Protein AF-A0AB94IAF3-F1 (afdb_monomer)

Radius of gyration: 22.54 Å; Cα contacts (8 Å, |Δi|>4): 42; chains: 1; bounding box: 54×29×56 Å

Mean predicted aligned error: 14.37 Å

Secondary structure (DSSP, 8-state):
--SEEEEEETTEEEEEETTEEEEE-SSPPP---S---PPPP--------TT--SHHHHHHHHHHT-TT-----

Organism: NCBI:txid1387197

Sequence (73 aa):
ASKQLTLICGGSYIKISEEGIELGTAGNIYFKSNIMQKMGAASIENNTDNNLKSDVDIALTRLINSEYINFSG

pLDDT: mean 80.99, std 13.86, range [50.66, 97.44]

Solvent-accessible surface area (backbone atoms only — not comparable to full-atom values): 5170 Å² total; per-residue (Å²): 126,97,68,61,48,76,51,76,56,97,84,26,38,42,38,41,41,92,94,44,80,48,78,46,58,95,70,85,88,85,82,93,68,97,73,82,92,73,82,72,80,86,74,80,79,75,83,68,58,93,82,57,91,44,74,64,56,53,52,49,52,52,53,68,72,30,93,88,53,82,85,84,122

Foldseek 3Di:
DPAKDWDDDPRWIWIAGPVGIDTDDPDDDDDDDPDDDDDDPPDPPPPPVPPPPDPVVSVVVCVVPDPVDDPPD

Structure (mmCIF, N/CA/C/O backbone):
data_AF-A0AB94IAF3-F1
#
_entry.id   AF-A0AB94IAF3-F1
#
loop_
_atom_site.group_PDB
_atom_site.id
_atom_site.type_symbol
_atom_site.label_atom_id
_atom_site.label_alt_id
_atom_site.label_comp_id
_atom_site.label_asym_id
_atom_sit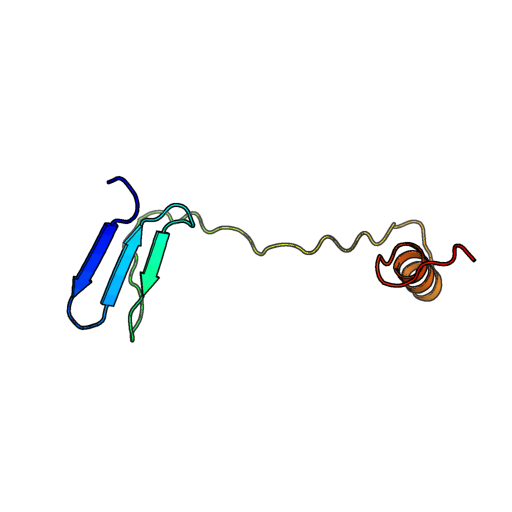e.label_entity_id
_atom_site.label_seq_id
_atom_site.pdbx_PDB_ins_code
_atom_site.Cartn_x
_atom_site.Cartn_y
_atom_site.Cartn_z
_atom_site.occupancy
_atom_site.B_iso_or_equiv
_atom_site.auth_seq_id
_atom_site.auth_comp_id
_atom_site.auth_asym_id
_atom_site.auth_atom_id
_atom_site.pdbx_PDB_model_num
ATOM 1 N N . ALA A 1 1 ? -17.145 5.586 7.155 1.00 55.50 1 ALA A N 1
ATOM 2 C CA . ALA A 1 1 ? -16.861 4.164 7.443 1.00 55.50 1 ALA A CA 1
ATOM 3 C C . ALA A 1 1 ? -16.264 4.103 8.841 1.00 55.50 1 ALA A C 1
ATOM 5 O O . ALA A 1 1 ? -15.331 4.851 9.084 1.00 55.50 1 ALA A O 1
ATOM 6 N N . SER A 1 2 ? -16.847 3.350 9.777 1.00 63.38 2 SER A N 1
ATOM 7 C CA . SER A 1 2 ? -16.568 3.537 11.214 1.00 63.38 2 SER A CA 1
ATOM 8 C C . SER A 1 2 ? -15.440 2.676 11.793 1.00 63.38 2 SER A C 1
ATOM 10 O O . SER A 1 2 ? -15.162 2.825 12.974 1.00 63.38 2 SER A O 1
ATOM 12 N N . LYS A 1 3 ? -14.799 1.792 11.008 1.00 83.06 3 LYS A N 1
ATOM 13 C CA . LYS A 1 3 ? -13.638 0.988 11.460 1.00 83.06 3 LYS A CA 1
ATOM 14 C C . LYS A 1 3 ? -12.629 0.688 10.349 1.00 83.06 3 LYS A C 1
ATOM 16 O O . LYS A 1 3 ? -11.428 0.791 10.554 1.00 83.06 3 LYS A O 1
ATOM 21 N N . GLN A 1 4 ? -13.113 0.310 9.166 1.00 90.44 4 GLN A N 1
ATOM 22 C CA . GLN A 1 4 ? -12.263 -0.142 8.066 1.00 90.44 4 GLN A CA 1
ATOM 23 C C . GLN A 1 4 ? -13.058 -0.153 6.756 1.00 90.44 4 GLN A C 1
ATOM 25 O O . GLN A 1 4 ? -14.250 -0.467 6.762 1.00 90.44 4 GLN A O 1
ATOM 30 N N . LEU A 1 5 ? -12.407 0.164 5.638 1.00 94.69 5 LEU A N 1
ATOM 31 C CA . LEU A 1 5 ? -12.923 -0.064 4.288 1.00 94.69 5 LEU A CA 1
ATOM 32 C C . LEU A 1 5 ? -11.920 -0.922 3.519 1.00 94.69 5 LEU A C 1
ATOM 34 O O . LEU A 1 5 ? -10.767 -0.523 3.375 1.00 94.69 5 LEU A O 1
ATOM 38 N N . THR A 1 6 ? -12.366 -2.069 3.007 1.00 94.50 6 THR A N 1
ATOM 39 C CA . THR A 1 6 ? -11.527 -2.969 2.209 1.00 94.50 6 THR A CA 1
ATOM 40 C C . THR A 1 6 ? -12.188 -3.253 0.863 1.00 94.50 6 THR A C 1
ATOM 42 O O . THR A 1 6 ? -13.328 -3.711 0.814 1.00 94.50 6 THR A O 1
ATOM 45 N N . LEU A 1 7 ? -11.465 -3.001 -0.227 1.00 95.81 7 LEU A N 1
ATOM 46 C CA . LEU A 1 7 ? -11.830 -3.388 -1.593 1.00 95.81 7 LEU A CA 1
ATOM 47 C C . LEU A 1 7 ? -10.985 -4.603 -1.969 1.00 95.81 7 LEU A C 1
ATOM 49 O O . LEU A 1 7 ? -9.767 -4.534 -1.837 1.00 95.81 7 LEU A O 1
ATOM 53 N N . ILE A 1 8 ? -11.600 -5.696 -2.424 1.00 95.06 8 ILE A N 1
ATOM 54 C CA . ILE A 1 8 ? -10.897 -6.950 -2.737 1.00 95.06 8 ILE A CA 1
ATOM 55 C C . ILE A 1 8 ? -11.264 -7.403 -4.149 1.00 95.06 8 ILE A C 1
ATOM 57 O O . ILE A 1 8 ? -12.439 -7.411 -4.511 1.00 95.06 8 ILE A O 1
ATOM 61 N N . CYS A 1 9 ? -10.267 -7.814 -4.933 1.00 94.44 9 CYS A N 1
ATOM 62 C CA . CYS A 1 9 ? -10.471 -8.461 -6.227 1.00 94.44 9 CYS A CA 1
ATOM 63 C C . CYS A 1 9 ? -9.284 -9.371 -6.567 1.00 94.44 9 CYS A C 1
ATOM 65 O O . CYS A 1 9 ? -8.137 -8.928 -6.545 1.00 94.44 9 CYS A O 1
ATOM 67 N N . GLY A 1 10 ? -9.551 -10.646 -6.878 1.00 90.38 10 GLY A N 1
ATOM 68 C CA . GLY A 1 10 ? -8.529 -11.580 -7.374 1.00 90.38 10 GLY A CA 1
ATOM 69 C C . GLY A 1 10 ? -7.298 -11.721 -6.468 1.00 90.38 10 GLY A C 1
ATOM 70 O O . GLY A 1 10 ? -6.182 -11.811 -6.968 1.00 90.38 10 GL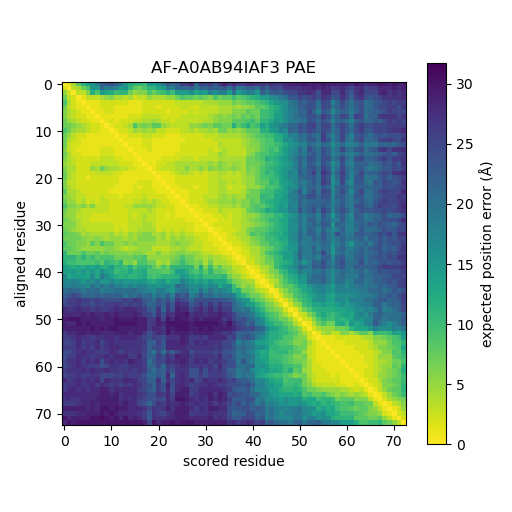Y A O 1
ATOM 71 N N . GLY A 1 11 ? -7.482 -11.662 -5.144 1.00 91.69 11 GLY A N 1
ATOM 72 C CA . GLY A 1 11 ? -6.398 -11.728 -4.153 1.00 91.69 11 GLY A CA 1
ATOM 73 C C . GLY A 1 11 ? -5.642 -10.414 -3.917 1.00 91.69 11 GLY A C 1
ATOM 74 O O . GLY A 1 11 ? -4.831 -10.344 -3.000 1.00 91.69 11 GLY A O 1
ATOM 75 N N . SER A 1 12 ? -5.925 -9.363 -4.691 1.00 97.06 12 SER A N 1
ATOM 76 C CA . SER A 1 12 ? -5.433 -8.009 -4.419 1.00 97.06 12 SER A CA 1
ATOM 77 C C . SER A 1 12 ? -6.426 -7.243 -3.551 1.00 97.06 12 SER A C 1
ATOM 79 O O . SER A 1 12 ? -7.637 -7.478 -3.639 1.00 97.06 12 SER A O 1
ATOM 81 N N . TYR A 1 13 ? -5.931 -6.312 -2.738 1.00 97.44 13 TYR A N 1
ATOM 82 C CA . TYR A 1 13 ? -6.782 -5.489 -1.891 1.00 97.44 13 TYR A CA 1
ATOM 83 C C . TYR A 1 13 ? -6.257 -4.070 -1.669 1.00 97.44 13 TYR A C 1
ATOM 85 O O . TYR A 1 13 ? -5.060 -3.792 -1.749 1.00 97.44 13 TYR A O 1
ATOM 93 N N . ILE A 1 14 ? -7.198 -3.185 -1.346 1.00 97.25 14 ILE A N 1
ATOM 94 C CA . ILE A 1 14 ? -6.955 -1.842 -0.819 1.00 97.25 14 ILE A CA 1
ATOM 95 C C . ILE A 1 14 ? -7.664 -1.772 0.527 1.00 97.25 14 ILE A C 1
ATOM 97 O O . ILE A 1 14 ? -8.885 -1.933 0.570 1.00 97.25 14 ILE A O 1
ATOM 101 N N . LYS A 1 15 ? -6.921 -1.540 1.609 1.00 95.88 15 LYS A N 1
ATOM 102 C CA . LYS A 1 15 ? -7.452 -1.392 2.970 1.00 95.88 15 LYS A CA 1
ATOM 103 C C . LYS A 1 15 ? -7.219 0.039 3.446 1.00 95.88 15 LYS A C 1
ATOM 105 O O . LYS A 1 15 ? -6.103 0.542 3.383 1.00 95.88 15 LYS A O 1
ATOM 110 N N . ILE A 1 16 ? -8.275 0.679 3.936 1.00 96.00 16 ILE A N 1
ATOM 111 C CA . ILE A 1 16 ? -8.241 1.992 4.585 1.00 96.00 16 ILE A CA 1
ATOM 112 C C . ILE A 1 16 ? -8.727 1.801 6.019 1.00 96.00 16 ILE A C 1
ATOM 114 O O . ILE A 1 16 ? -9.845 1.329 6.242 1.00 96.00 16 ILE A O 1
ATOM 118 N N . SER A 1 17 ? -7.883 2.146 6.983 1.00 94.06 17 SER A N 1
ATOM 119 C CA . SER A 1 17 ? -8.134 1.974 8.418 1.00 94.06 17 SER A CA 1
ATOM 120 C C . SER A 1 17 ? -7.462 3.085 9.224 1.00 94.06 17 SER A C 1
ATOM 122 O O . SER A 1 17 ? -6.797 3.944 8.651 1.00 94.06 17 SER A O 1
ATOM 124 N N . GLU A 1 18 ? -7.614 3.065 10.547 1.00 93.12 18 GLU A N 1
ATOM 125 C CA . GLU A 1 18 ? -6.966 4.032 11.447 1.00 93.12 18 GLU A CA 1
ATOM 126 C C . GLU A 1 18 ? -5.429 3.981 11.377 1.0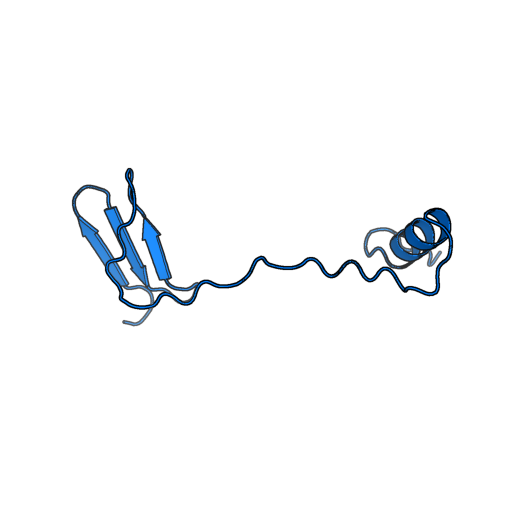0 93.12 18 GLU A C 1
ATOM 128 O O . GLU A 1 18 ? -4.772 5.002 11.538 1.00 93.12 18 GLU A O 1
ATOM 133 N N . GLU A 1 19 ? -4.856 2.818 11.051 1.00 91.31 19 GLU A N 1
ATOM 134 C CA . GLU A 1 19 ? -3.410 2.605 10.874 1.00 91.31 19 GLU A CA 1
ATOM 135 C C . GLU A 1 19 ? -2.867 3.206 9.562 1.00 91.31 19 GLU A C 1
ATOM 137 O O . GLU A 1 19 ? -1.656 3.334 9.389 1.00 91.31 19 GLU A O 1
ATOM 142 N N . GLY A 1 20 ? -3.752 3.566 8.621 1.00 91.12 20 GLY A N 1
ATOM 143 C CA . GLY A 1 20 ? -3.391 4.126 7.320 1.00 91.12 20 GLY A CA 1
ATOM 144 C C . GLY A 1 20 ? -4.006 3.397 6.123 1.00 91.12 20 GLY A C 1
ATOM 145 O O . GLY A 1 20 ? -5.080 2.788 6.210 1.00 91.12 20 GLY A O 1
ATOM 146 N N . ILE A 1 21 ? -3.323 3.518 4.978 1.00 93.94 21 ILE A N 1
ATOM 147 C CA . ILE A 1 21 ? -3.715 2.942 3.686 1.00 93.94 21 ILE A CA 1
ATOM 148 C C . ILE A 1 21 ? -2.724 1.841 3.313 1.00 93.94 21 ILE A C 1
ATOM 150 O O . ILE A 1 21 ? -1.524 2.088 3.209 1.00 93.94 21 ILE A O 1
ATOM 154 N N . GLU A 1 22 ? -3.243 0.648 3.052 1.00 95.25 22 GLU A N 1
ATOM 155 C CA . GLU A 1 22 ? -2.471 -0.533 2.678 1.00 95.25 22 GLU A CA 1
ATOM 156 C C . GLU A 1 22 ? -2.920 -1.037 1.302 1.00 95.25 22 GLU A C 1
ATOM 158 O O . GLU A 1 22 ? -4.117 -1.141 1.012 1.00 95.25 22 GLU A O 1
ATOM 163 N N . LEU A 1 23 ? -1.942 -1.329 0.444 1.00 95.56 23 LEU A N 1
ATOM 164 C CA . LEU A 1 23 ? -2.131 -1.832 -0.913 1.00 95.56 23 LEU A CA 1
ATOM 165 C C . LEU A 1 23 ? -1.409 -3.175 -1.022 1.00 95.56 23 LEU A C 1
ATOM 167 O O . LEU A 1 23 ? -0.181 -3.216 -0.969 1.00 95.56 23 LEU A O 1
ATOM 171 N N . GLY A 1 24 ? -2.163 -4.262 -1.173 1.00 95.88 24 GLY A N 1
ATOM 172 C CA . GLY A 1 24 ? -1.614 -5.613 -1.258 1.00 95.88 24 GLY A CA 1
ATOM 173 C C . GLY A 1 24 ? -1.927 -6.272 -2.595 1.00 95.88 24 GLY A C 1
ATOM 174 O O . GLY A 1 24 ? -3.069 -6.261 -3.054 1.00 95.88 24 GLY A O 1
ATOM 175 N N . THR A 1 25 ? -0.917 -6.865 -3.228 1.00 96.75 25 THR A N 1
ATOM 176 C CA . THR A 1 25 ? -1.070 -7.676 -4.442 1.00 96.75 25 THR A CA 1
ATOM 177 C C . THR A 1 25 ? 0.096 -8.661 -4.566 1.00 96.75 25 THR A C 1
ATOM 179 O O . THR A 1 25 ? 1.164 -8.424 -4.009 1.00 96.75 25 THR A O 1
ATOM 182 N N . ALA A 1 26 ? -0.098 -9.770 -5.284 1.00 94.94 26 ALA A N 1
ATOM 183 C CA . ALA A 1 26 ? 0.967 -10.742 -5.553 1.00 94.94 26 ALA A CA 1
ATOM 184 C C . ALA A 1 26 ? 1.978 -10.253 -6.610 1.00 94.94 26 ALA A C 1
ATOM 186 O O . ALA A 1 26 ? 3.078 -10.792 -6.706 1.00 94.94 26 ALA A O 1
ATOM 187 N N . GLY A 1 27 ? 1.588 -9.274 -7.433 1.00 93.69 27 GLY A N 1
ATOM 188 C CA . GLY A 1 27 ? 2.425 -8.696 -8.483 1.00 93.69 27 GLY A CA 1
ATOM 189 C C . GLY A 1 27 ? 2.954 -7.306 -8.129 1.00 93.69 27 GLY A C 1
ATOM 190 O O . GLY A 1 27 ? 3.169 -6.969 -6.969 1.00 93.69 27 GLY A O 1
ATOM 191 N N . ASN A 1 28 ? 3.137 -6.476 -9.155 1.00 94.00 28 ASN A N 1
ATOM 192 C CA . ASN A 1 28 ? 3.558 -5.087 -8.986 1.00 94.00 28 ASN A CA 1
ATOM 193 C C . ASN A 1 28 ? 2.356 -4.151 -8.834 1.00 94.00 28 ASN A C 1
ATOM 195 O O . ASN A 1 28 ? 1.326 -4.324 -9.489 1.00 94.00 28 ASN A O 1
ATOM 199 N N . ILE A 1 29 ? 2.534 -3.094 -8.042 1.00 94.06 29 ILE A N 1
ATOM 200 C CA . ILE A 1 29 ? 1.592 -1.976 -7.977 1.00 94.06 29 ILE A CA 1
ATOM 201 C C . ILE A 1 29 ? 1.998 -0.943 -9.032 1.00 94.06 29 ILE A C 1
ATOM 203 O O . ILE A 1 29 ? 3.134 -0.470 -9.048 1.00 94.06 29 ILE A O 1
ATOM 207 N N . TYR A 1 30 ? 1.062 -0.580 -9.909 1.00 93.94 30 TYR A N 1
ATOM 208 C CA . TYR A 1 30 ? 1.280 0.422 -10.950 1.00 93.94 30 TYR A CA 1
ATOM 209 C C . TYR A 1 30 ? 0.664 1.763 -10.559 1.00 93.94 30 TYR A C 1
ATOM 211 O O . TYR A 1 30 ? -0.548 1.871 -10.386 1.00 93.94 30 TYR A O 1
ATOM 219 N N . PHE A 1 31 ? 1.491 2.805 -10.522 1.00 93.69 31 PHE A N 1
ATOM 220 C CA . PHE A 1 31 ? 1.045 4.183 -10.343 1.00 93.69 31 PHE A CA 1
ATOM 221 C C . PHE A 1 31 ? 1.252 4.960 -11.641 1.00 93.69 31 PHE A C 1
ATOM 223 O O . PHE A 1 31 ? 2.381 5.187 -12.068 1.00 93.69 31 PHE A O 1
ATOM 230 N N . LYS A 1 32 ? 0.155 5.372 -12.282 1.00 95.19 32 LYS A N 1
ATOM 231 C CA . LYS A 1 32 ? 0.192 6.293 -13.423 1.00 95.19 32 LYS A CA 1
ATOM 232 C C . LYS A 1 32 ? -0.103 7.699 -12.914 1.00 95.19 32 LYS A C 1
ATOM 234 O O . LYS A 1 32 ? -1.263 8.077 -12.788 1.00 95.19 32 LYS A O 1
ATOM 239 N N . SER A 1 33 ? 0.941 8.454 -12.596 1.00 92.31 33 SER A N 1
ATOM 240 C CA . SER A 1 33 ? 0.832 9.845 -12.155 1.00 92.31 33 SER A CA 1
ATOM 241 C C . SER A 1 33 ? 1.911 10.708 -12.807 1.00 92.31 33 SER A C 1
ATOM 243 O O . SER A 1 33 ? 2.966 10.210 -13.189 1.00 92.31 33 SER A O 1
ATOM 245 N N . ASN A 1 34 ? 1.641 12.009 -12.955 1.00 92.75 34 ASN A N 1
ATOM 246 C CA . ASN A 1 34 ? 2.626 12.958 -13.487 1.00 92.75 34 ASN A CA 1
ATOM 247 C C . ASN A 1 34 ? 3.711 13.299 -12.449 1.00 92.75 34 ASN A C 1
ATOM 249 O O . ASN A 1 34 ? 4.860 13.542 -12.792 1.00 92.75 34 ASN A O 1
ATOM 253 N N . ILE A 1 35 ? 3.333 13.320 -11.168 1.00 93.12 35 ILE A N 1
ATOM 254 C CA . ILE A 1 35 ? 4.212 13.569 -10.023 1.00 93.12 35 ILE A CA 1
ATOM 255 C C . ILE A 1 35 ? 3.830 12.563 -8.932 1.00 93.12 35 ILE A C 1
ATOM 257 O O . ILE A 1 35 ? 2.649 12.261 -8.742 1.00 93.12 35 ILE A O 1
ATOM 261 N N . MET A 1 36 ? 4.820 12.026 -8.223 1.00 91.38 36 MET A N 1
ATOM 262 C CA . MET A 1 36 ? 4.627 11.191 -7.038 1.00 91.38 36 MET A CA 1
ATOM 263 C C . MET A 1 36 ? 5.520 11.725 -5.920 1.00 91.38 36 MET A C 1
ATOM 265 O O . MET A 1 36 ? 6.738 11.775 -6.075 1.00 91.38 36 MET A O 1
ATOM 269 N N . GLN A 1 37 ? 4.923 12.095 -4.786 1.00 87.94 37 GLN A N 1
ATOM 270 C CA . GLN A 1 37 ? 5.674 12.449 -3.586 1.00 87.94 37 GLN A CA 1
ATOM 271 C C . GLN A 1 37 ? 5.847 11.198 -2.726 1.00 87.94 37 GLN A C 1
ATOM 273 O O . GLN A 1 37 ? 4.905 10.723 -2.096 1.00 87.94 37 GLN A O 1
ATOM 278 N N . LYS A 1 38 ? 7.060 10.647 -2.725 1.00 86.25 38 LYS A N 1
ATOM 279 C CA . LYS A 1 38 ? 7.434 9.538 -1.848 1.00 86.25 38 LYS A CA 1
ATOM 280 C C . LYS A 1 38 ? 7.987 10.100 -0.539 1.00 86.25 38 LYS A C 1
ATOM 282 O O . LYS A 1 38 ? 8.770 11.047 -0.561 1.00 86.25 38 LYS A O 1
ATOM 287 N N . MET A 1 39 ? 7.640 9.475 0.585 1.00 82.06 39 MET A N 1
ATOM 288 C CA . MET A 1 39 ? 8.339 9.731 1.844 1.00 82.06 39 MET A CA 1
ATOM 289 C C . MET A 1 39 ? 9.828 9.379 1.695 1.00 82.06 39 MET A C 1
ATOM 291 O O . MET A 1 39 ? 10.190 8.345 1.108 1.00 82.06 39 MET A O 1
ATOM 295 N N . GLY A 1 40 ? 10.691 10.258 2.208 1.00 80.38 40 GLY A N 1
ATOM 296 C CA . GLY A 1 40 ? 12.130 10.013 2.293 1.00 80.38 40 GLY A CA 1
ATOM 297 C C . GLY A 1 40 ? 12.440 8.740 3.085 1.00 80.38 40 GLY A C 1
ATOM 298 O O . GLY A 1 40 ? 11.561 8.155 3.719 1.00 80.38 40 GLY A O 1
ATOM 299 N N . ALA A 1 41 ? 13.690 8.277 3.032 1.00 79.12 41 ALA A N 1
ATOM 300 C CA . ALA A 1 41 ? 14.120 7.240 3.964 1.00 79.12 41 ALA A CA 1
ATOM 301 C C . ALA A 1 41 ? 13.936 7.758 5.398 1.00 79.12 41 ALA A C 1
ATOM 303 O O . ALA A 1 41 ? 14.238 8.921 5.667 1.00 79.12 41 ALA A O 1
ATOM 304 N N . ALA A 1 42 ? 13.448 6.911 6.305 1.00 78.38 42 ALA A N 1
ATOM 305 C CA . ALA A 1 42 ? 13.501 7.230 7.723 1.00 78.38 42 ALA A CA 1
ATOM 306 C C . ALA A 1 42 ? 14.985 7.337 8.105 1.00 78.38 42 ALA A C 1
ATOM 308 O O . ALA A 1 42 ? 15.704 6.337 8.068 1.00 78.38 42 ALA A O 1
ATOM 309 N N . SER A 1 43 ? 15.475 8.547 8.382 1.00 71.25 43 SER A N 1
ATOM 310 C CA . SER A 1 43 ? 16.838 8.713 8.874 1.00 71.25 43 SER A CA 1
ATOM 311 C C . SER A 1 43 ? 16.860 8.336 10.345 1.00 71.25 43 SER A C 1
ATOM 313 O O . SER A 1 43 ? 16.174 8.955 11.157 1.00 71.25 43 SER A O 1
ATOM 315 N N . ILE A 1 44 ? 17.676 7.347 10.700 1.00 69.38 44 ILE A N 1
ATOM 316 C CA .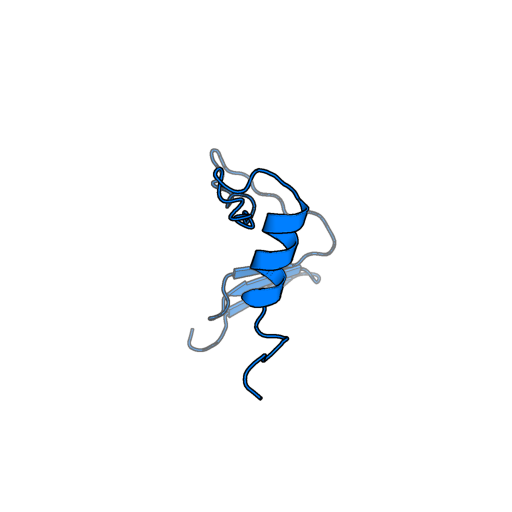 ILE A 1 44 ? 18.148 7.248 12.076 1.00 69.38 44 ILE A CA 1
ATOM 317 C C . ILE A 1 44 ? 19.157 8.382 12.220 1.00 69.38 44 ILE A C 1
ATOM 319 O O . ILE A 1 44 ? 20.252 8.313 11.655 1.00 69.38 44 ILE A O 1
ATOM 323 N N . GLU A 1 45 ? 18.766 9.454 12.905 1.00 65.56 45 GLU A N 1
ATOM 324 C CA . GLU A 1 45 ? 19.712 10.475 13.338 1.00 65.56 45 GLU A CA 1
ATOM 325 C C . GLU A 1 45 ? 20.706 9.802 14.287 1.00 65.56 45 GLU A C 1
ATOM 327 O O . GLU A 1 45 ? 20.452 9.604 15.474 1.00 65.56 45 GLU A O 1
ATOM 332 N N . ASN A 1 46 ? 21.855 9.393 13.750 1.00 61.12 46 ASN A N 1
ATOM 333 C CA . ASN A 1 46 ? 23.016 9.164 14.584 1.00 61.12 46 ASN A CA 1
ATOM 334 C C . ASN A 1 46 ? 23.413 10.551 15.086 1.00 61.12 46 ASN A C 1
ATOM 336 O O . ASN A 1 46 ? 24.058 11.294 14.349 1.00 61.12 46 ASN A O 1
ATOM 340 N N . ASN A 1 47 ? 23.004 10.905 16.308 1.00 58.50 47 ASN A N 1
ATOM 341 C CA . ASN A 1 47 ? 23.627 11.989 17.066 1.00 58.50 47 ASN A CA 1
ATOM 342 C C . ASN A 1 47 ? 25.086 11.590 17.318 1.00 58.50 47 ASN A C 1
ATOM 344 O O . ASN A 1 47 ? 25.462 11.091 18.375 1.00 58.50 47 ASN A O 1
ATOM 348 N N . THR A 1 48 ? 25.903 11.701 16.278 1.00 56.00 48 THR A N 1
ATOM 349 C CA . THR A 1 48 ? 27.338 11.810 16.419 1.00 56.00 48 THR A CA 1
ATOM 350 C C . THR A 1 48 ? 27.551 13.266 16.771 1.00 56.00 48 THR A C 1
ATOM 352 O O . THR A 1 48 ? 27.608 14.125 15.891 1.00 56.00 48 THR A O 1
ATOM 355 N N . ASP A 1 49 ? 27.575 13.565 18.067 1.00 57.88 49 ASP A N 1
ATOM 356 C CA . ASP A 1 49 ? 28.007 14.872 18.530 1.00 57.88 49 ASP A CA 1
ATOM 357 C C . ASP A 1 49 ? 29.388 15.127 17.926 1.00 57.88 49 ASP A C 1
ATOM 359 O O . ASP A 1 49 ? 30.364 14.461 18.271 1.00 57.88 49 ASP A O 1
ATOM 363 N N . ASN A 1 50 ? 29.480 16.093 17.011 1.00 56.28 50 ASN A N 1
ATOM 364 C CA . ASN A 1 50 ? 30.703 16.426 16.268 1.00 56.28 50 ASN A CA 1
ATOM 365 C C . ASN A 1 50 ? 31.870 16.899 17.173 1.00 56.28 50 ASN A C 1
ATOM 367 O O . ASN A 1 50 ? 32.924 17.286 16.674 1.00 56.28 50 ASN A O 1
ATOM 371 N N . ASN A 1 51 ? 31.675 16.892 18.497 1.00 58.03 51 ASN A N 1
ATOM 372 C CA . ASN A 1 51 ? 32.649 17.229 19.531 1.00 58.03 51 ASN A CA 1
ATOM 373 C C . ASN A 1 51 ? 33.261 16.005 20.239 1.00 58.03 51 ASN A C 1
ATOM 375 O O . ASN A 1 51 ? 34.211 16.178 21.002 1.00 58.03 51 ASN A O 1
ATOM 379 N N . LEU A 1 52 ? 32.771 14.782 20.002 1.00 59.94 52 LEU A N 1
ATOM 380 C CA . LEU A 1 52 ? 33.401 13.565 20.524 1.00 59.94 52 LEU A CA 1
ATOM 381 C C . LEU A 1 52 ? 34.383 13.016 19.487 1.00 59.94 52 LEU A C 1
ATOM 383 O O . LEU A 1 52 ? 34.010 12.537 18.419 1.00 59.94 52 LEU A O 1
ATOM 387 N N . LYS A 1 53 ? 35.674 13.147 19.797 1.00 63.16 53 LYS A N 1
ATOM 388 C CA . LYS A 1 53 ? 36.782 12.945 18.855 1.00 63.16 53 LYS A CA 1
ATOM 389 C C . LYS A 1 53 ? 37.179 11.471 18.674 1.00 63.16 53 LYS A C 1
ATOM 391 O O . LYS A 1 53 ? 38.052 11.190 17.853 1.00 63.16 53 LYS A O 1
ATOM 396 N N . SER A 1 54 ? 36.578 10.539 19.418 1.00 75.62 54 SER A N 1
ATOM 397 C CA . SER A 1 54 ? 36.866 9.108 19.303 1.00 75.62 54 SER A CA 1
ATOM 398 C C . SER A 1 54 ? 35.602 8.243 19.292 1.00 75.62 54 SER A C 1
ATOM 400 O O . SER A 1 54 ? 34.624 8.526 19.983 1.00 75.62 54 SER A O 1
ATOM 402 N N . ASP A 1 55 ? 35.656 7.138 18.543 1.00 73.69 55 ASP A N 1
ATOM 403 C CA . ASP A 1 55 ? 34.589 6.127 18.494 1.00 73.69 55 ASP A CA 1
ATOM 404 C C . ASP A 1 55 ? 34.290 5.525 19.878 1.00 73.69 55 ASP A C 1
ATOM 406 O O . ASP A 1 55 ? 33.166 5.103 20.154 1.00 73.69 55 ASP A O 1
ATOM 410 N N . VAL A 1 56 ? 35.290 5.524 20.769 1.00 78.12 56 VAL A N 1
ATOM 411 C CA . VAL A 1 56 ? 35.164 5.064 22.158 1.00 78.12 56 VAL A CA 1
ATOM 412 C C . VAL 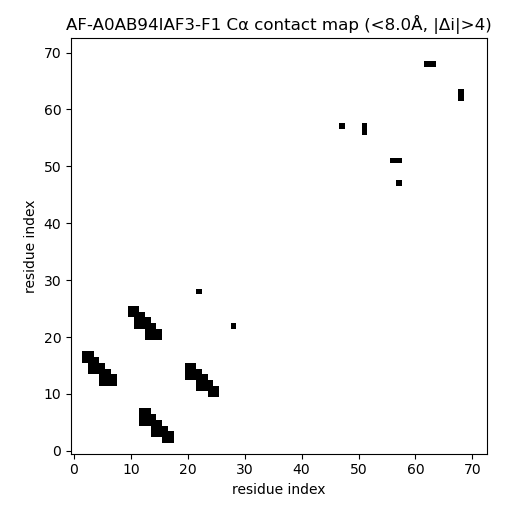A 1 56 ? 34.254 5.992 22.958 1.00 78.12 56 VAL A C 1
ATOM 414 O O . VAL A 1 56 ? 33.378 5.505 23.670 1.00 78.12 56 VAL A O 1
ATOM 417 N N . ASP A 1 57 ? 34.402 7.310 22.806 1.00 76.25 57 ASP A N 1
ATOM 418 C CA . ASP A 1 57 ? 33.565 8.280 23.519 1.00 76.25 57 ASP A CA 1
ATOM 419 C C . ASP A 1 57 ? 32.099 8.162 23.075 1.00 76.25 57 ASP A C 1
ATOM 421 O O . ASP A 1 57 ? 31.182 8.209 23.895 1.00 76.25 57 ASP A O 1
ATOM 425 N N . ILE A 1 58 ? 31.866 7.948 21.774 1.00 74.88 58 ILE A N 1
ATOM 426 C CA . ILE A 1 58 ? 30.520 7.763 21.210 1.00 74.88 58 ILE A CA 1
ATOM 427 C C . ILE A 1 58 ? 29.888 6.479 21.761 1.00 74.88 58 ILE A C 1
ATOM 429 O O . ILE A 1 58 ? 28.721 6.479 22.163 1.00 74.88 58 ILE A O 1
ATOM 433 N N . ALA A 1 59 ? 30.650 5.381 21.793 1.00 77.12 59 ALA A N 1
ATOM 434 C CA . ALA A 1 59 ? 30.187 4.110 22.340 1.00 77.12 59 ALA A CA 1
ATOM 435 C C . ALA A 1 59 ? 29.869 4.215 23.841 1.00 77.12 59 ALA A C 1
ATOM 437 O O . ALA A 1 59 ? 28.850 3.682 24.283 1.00 77.12 59 ALA A O 1
ATOM 438 N N . LEU A 1 60 ?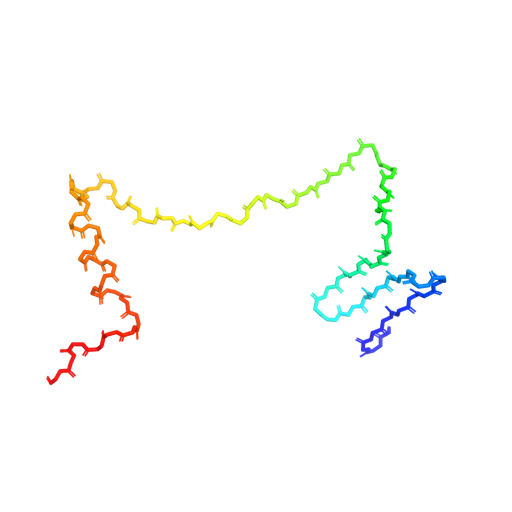 30.688 4.941 24.608 1.00 77.19 60 LEU A N 1
ATOM 439 C CA . LEU A 1 60 ? 30.480 5.144 26.040 1.00 77.19 60 LEU A CA 1
ATOM 440 C C . LEU A 1 60 ? 29.239 6.003 26.327 1.00 77.19 60 LEU A C 1
ATOM 442 O O . LEU A 1 60 ? 28.418 5.617 27.155 1.00 77.19 60 LEU A O 1
ATOM 446 N N . THR A 1 61 ? 29.039 7.107 25.601 1.00 75.38 61 THR A N 1
ATOM 447 C CA . THR A 1 61 ? 27.829 7.940 25.726 1.00 75.38 61 THR A CA 1
ATOM 448 C C . THR A 1 61 ? 26.562 7.155 25.388 1.00 75.38 61 THR A C 1
ATOM 450 O O . THR A 1 61 ? 25.567 7.241 26.108 1.00 75.38 61 THR A O 1
AT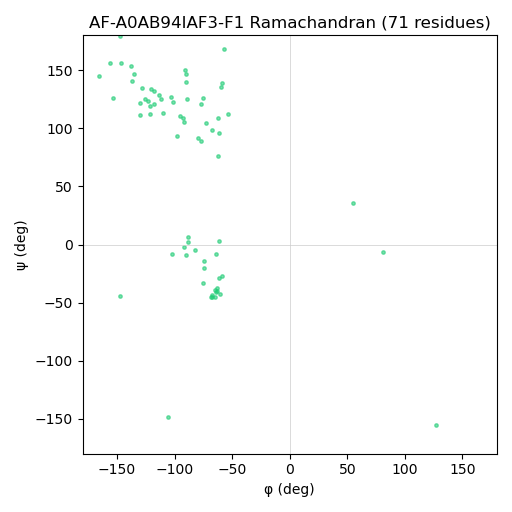OM 453 N N . ARG A 1 62 ? 26.591 6.336 24.327 1.00 77.88 62 ARG A N 1
ATOM 454 C CA . ARG A 1 62 ? 25.462 5.459 23.967 1.00 77.88 62 ARG A CA 1
ATOM 455 C C . ARG A 1 62 ? 25.173 4.416 25.041 1.00 77.88 62 ARG A C 1
ATOM 457 O O . ARG A 1 62 ? 24.011 4.109 25.272 1.00 77.88 62 ARG A O 1
ATOM 464 N N . LEU A 1 63 ? 26.208 3.879 25.685 1.00 78.06 63 LEU A N 1
ATOM 465 C CA . LEU A 1 63 ? 26.058 2.9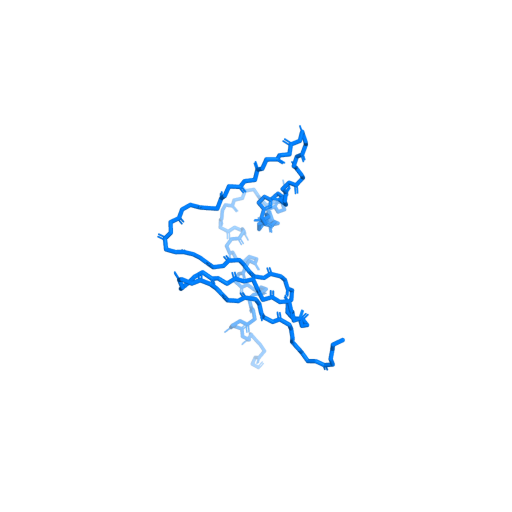12 26.769 1.00 78.06 63 LEU A CA 1
ATOM 466 C C . LEU A 1 63 ? 25.436 3.550 28.017 1.00 78.06 63 LEU A C 1
ATOM 468 O O . LEU A 1 63 ? 24.526 2.967 28.594 1.00 78.06 63 LEU A O 1
ATOM 472 N N . ILE A 1 64 ? 25.901 4.742 28.407 1.00 76.56 64 ILE A N 1
ATOM 473 C CA . ILE A 1 64 ? 25.382 5.486 29.568 1.00 76.56 64 ILE A CA 1
ATOM 474 C C . ILE A 1 64 ? 23.919 5.888 29.356 1.00 76.56 64 ILE A C 1
ATOM 476 O O . ILE A 1 64 ? 23.114 5.772 30.273 1.00 76.56 64 ILE A O 1
ATOM 480 N N . ASN A 1 65 ? 23.569 6.329 28.146 1.00 73.75 65 ASN A N 1
ATOM 481 C CA . ASN A 1 65 ? 22.213 6.769 27.809 1.00 73.75 65 ASN A CA 1
ATOM 482 C C . ASN A 1 65 ? 21.303 5.626 27.327 1.00 73.75 65 ASN A C 1
ATOM 484 O O . ASN A 1 65 ? 20.192 5.876 26.862 1.00 73.75 65 ASN A O 1
ATOM 488 N N . SER A 1 66 ? 21.769 4.378 27.385 1.00 73.56 66 SER A N 1
ATOM 489 C CA . SER A 1 66 ? 20.968 3.216 27.012 1.00 73.56 66 SER A CA 1
ATOM 490 C C . SER A 1 66 ? 19.944 2.913 28.102 1.00 73.56 66 SER A C 1
ATOM 492 O O . SER A 1 66 ? 20.305 2.665 29.249 1.00 73.56 66 SER A O 1
ATOM 494 N N . GLU A 1 67 ? 18.667 2.819 27.729 1.00 69.75 67 GLU A N 1
ATOM 495 C CA . GLU A 1 67 ? 17.573 2.421 28.633 1.00 69.75 67 GLU A CA 1
ATOM 496 C C . GLU A 1 67 ? 17.709 0.979 29.166 1.00 69.75 67 GLU A C 1
ATOM 498 O O . GLU A 1 67 ? 16.961 0.562 30.048 1.00 69.75 67 GLU A O 1
ATOM 503 N N . TYR A 1 68 ? 18.668 0.204 28.647 1.00 65.75 68 TYR A N 1
ATOM 504 C CA . TYR A 1 68 ? 18.894 -1.190 29.029 1.00 65.75 68 TYR A CA 1
ATOM 505 C C . TYR A 1 68 ? 19.873 -1.372 30.199 1.00 65.75 68 TYR A C 1
ATOM 507 O O . TYR A 1 68 ? 19.997 -2.493 30.693 1.00 65.75 68 TYR A O 1
ATOM 515 N N . ILE A 1 69 ? 20.576 -0.324 30.656 1.00 63.22 69 ILE A N 1
ATOM 516 C CA . ILE A 1 69 ? 21.527 -0.426 31.777 1.00 63.22 69 ILE A CA 1
ATOM 517 C C . ILE A 1 69 ? 21.254 0.675 32.805 1.00 63.22 69 ILE A C 1
ATOM 519 O O . ILE A 1 69 ? 21.508 1.848 32.562 1.00 63.22 69 ILE A O 1
ATOM 523 N N . ASN A 1 70 ? 20.767 0.280 33.984 1.00 63.88 70 ASN A N 1
ATOM 524 C CA . ASN A 1 70 ? 20.538 1.183 35.110 1.00 63.88 70 ASN A CA 1
ATOM 525 C C . ASN A 1 70 ? 21.753 1.147 36.051 1.00 63.88 70 ASN A C 1
ATOM 527 O O . ASN A 1 70 ? 21.998 0.135 36.705 1.00 63.88 70 ASN A O 1
ATOM 531 N N . PHE A 1 71 ? 22.522 2.236 36.113 1.00 65.69 71 PHE A N 1
ATOM 532 C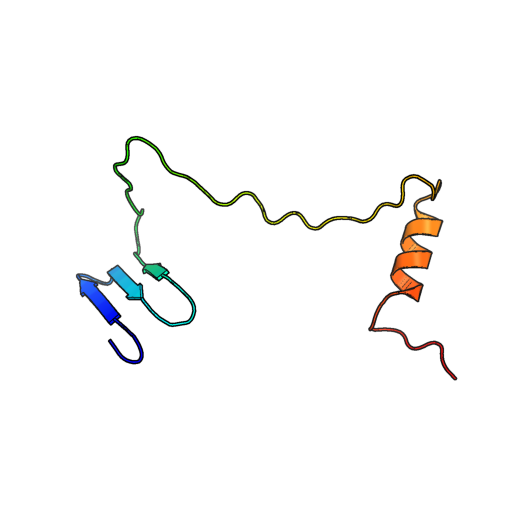 CA . PHE A 1 71 ? 23.699 2.354 36.992 1.00 65.69 71 PHE A CA 1
ATOM 533 C C . PHE A 1 71 ? 23.365 2.877 38.399 1.00 65.69 71 PHE A C 1
ATOM 535 O O . PHE A 1 71 ? 24.268 3.054 39.215 1.00 65.69 71 PHE A O 1
ATOM 542 N N . SER A 1 72 ? 22.087 3.123 38.700 1.00 65.62 72 SER A N 1
ATOM 543 C CA . SER A 1 72 ? 21.635 3.423 40.058 1.00 65.62 72 SER A CA 1
ATOM 544 C C . SER A 1 72 ? 21.573 2.130 40.881 1.00 65.62 72 SER A C 1
ATOM 546 O O . SER A 1 72 ? 20.551 1.440 40.894 1.00 65.62 72 SER A O 1
ATOM 548 N N . GLY A 1 73 ? 22.696 1.792 41.512 1.00 50.66 73 GLY A N 1
ATOM 549 C CA . GLY A 1 73 ? 22.741 0.948 42.707 1.00 50.66 73 GLY A CA 1
ATOM 550 C C . GLY A 1 73 ? 22.624 1.799 43.961 1.00 50.66 73 GLY A C 1
ATOM 551 O O . GLY A 1 73 ? 23.201 2.910 43.958 1.00 50.66 73 GLY A O 1
#

Nearest PDB structures (foldseek):
  6sjl-assembly1_C  TM=8.931E-01  e=1.103E-01  Escherichia coli
  4s37-assembly3_G  TM=4.848E-01  e=3.482E-01  Pseudomonas aeruginosa
  4s36-assembly1_A  TM=3.988E-01  e=2.875E-01  Pseudomonas aeruginosa
  4v9i-assembly2_DH  TM=3.467E-01  e=2.367E+00  Thermus thermophilus HB8
  7u9g-assembly1_A  TM=2.513E-01  e=6.169E+00  Rabies virus strain Pasteur vaccin